Protein AF-A0A3M1ZQX6-F1 (afdb_monomer)

Mean predicted aligned error: 3.78 Å

Radius of gyration: 15.55 Å; Cα contacts (8 Å, |Δi|>4): 251; chains: 1; bounding box: 34×31×55 Å

pLDDT: mean 94.19, std 6.78, range [65.12, 98.81]

Structure (mmCIF, N/CA/C/O backbone):
data_AF-A0A3M1ZQX6-F1
#
_entry.id   AF-A0A3M1ZQX6-F1
#
loop_
_atom_site.group_PDB
_atom_site.id
_atom_site.type_symbol
_atom_site.label_atom_id
_atom_site.label_alt_id
_atom_site.label_comp_id
_atom_site.label_asym_id
_atom_site.label_entity_id
_atom_site.label_seq_id
_atom_site.pdbx_PDB_ins_code
_atom_site.Cartn_x
_atom_site.Cartn_y
_atom_site.Cartn_z
_atom_site.occupancy
_atom_site.B_iso_or_equiv
_atom_site.auth_seq_id
_atom_site.auth_comp_id
_atom_site.auth_asym_id
_atom_site.auth_atom_id
_atom_site.pdbx_PDB_model_num
ATOM 1 N N . MET A 1 1 ? -15.912 5.438 7.399 1.00 97.56 1 MET A N 1
ATOM 2 C CA . MET A 1 1 ? -15.219 4.148 7.219 1.00 97.56 1 MET A CA 1
ATOM 3 C C . MET A 1 1 ? -13.735 4.373 7.379 1.00 97.56 1 MET A C 1
ATOM 5 O O . MET A 1 1 ? -13.280 5.489 7.130 1.00 97.56 1 MET A O 1
ATOM 9 N N . ARG A 1 2 ? -13.011 3.328 7.760 1.00 98.62 2 ARG A N 1
ATOM 10 C CA . ARG A 1 2 ? -11.560 3.270 7.795 1.00 98.62 2 ARG A CA 1
ATOM 11 C C . ARG A 1 2 ? -11.040 2.589 6.534 1.00 98.62 2 ARG A C 1
ATOM 13 O O . ARG A 1 2 ? -11.301 1.411 6.307 1.00 98.62 2 ARG A O 1
ATOM 20 N N . ILE A 1 3 ? -10.332 3.335 5.698 1.00 98.75 3 ILE A N 1
ATOM 21 C CA . ILE A 1 3 ? -9.886 2.894 4.376 1.00 98.75 3 ILE A CA 1
ATOM 22 C C . ILE A 1 3 ? -8.365 2.818 4.375 1.00 98.75 3 ILE A C 1
ATOM 24 O O . ILE A 1 3 ? -7.689 3.813 4.633 1.00 98.75 3 I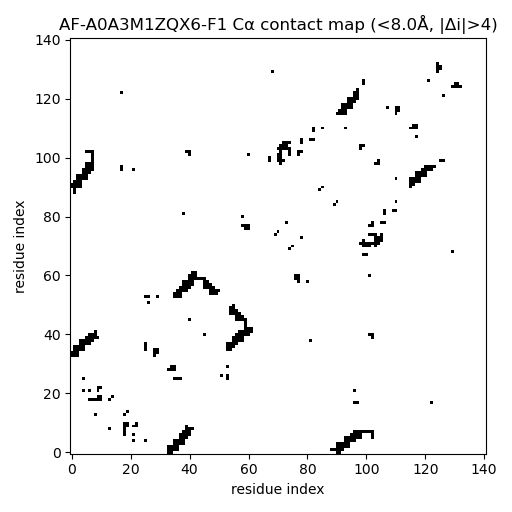LE A O 1
ATOM 28 N N . LEU A 1 4 ? -7.826 1.643 4.048 1.00 98.81 4 LEU A N 1
ATOM 29 C CA . LEU A 1 4 ? -6.388 1.435 3.929 1.00 98.81 4 LEU A CA 1
ATOM 30 C C . LEU A 1 4 ? -5.979 1.351 2.461 1.00 98.81 4 LEU A C 1
ATOM 32 O O . LEU A 1 4 ? -6.302 0.386 1.769 1.00 98.81 4 LEU A O 1
ATOM 36 N N . LEU A 1 5 ? -5.248 2.356 1.993 1.00 98.69 5 LEU A N 1
ATOM 37 C CA . LEU A 1 5 ? -4.697 2.404 0.646 1.00 98.69 5 LEU A CA 1
ATOM 38 C C . LEU A 1 5 ? -3.299 1.781 0.624 1.00 98.69 5 LEU A C 1
ATOM 40 O O . LEU A 1 5 ? -2.485 2.028 1.512 1.00 98.69 5 LEU A O 1
ATOM 44 N N . LEU A 1 6 ? -2.998 0.994 -0.406 1.00 98.50 6 LEU A N 1
ATOM 45 C CA . LEU A 1 6 ? -1.660 0.450 -0.641 1.00 98.50 6 LEU A CA 1
ATOM 46 C C . LEU A 1 6 ? -1.144 0.974 -1.974 1.00 98.50 6 LEU A C 1
ATOM 48 O O . LEU A 1 6 ? -1.826 0.812 -2.985 1.00 98.50 6 LEU A O 1
ATOM 52 N N . ASN A 1 7 ? 0.053 1.555 -1.989 1.00 97.44 7 ASN A N 1
ATOM 53 C CA . ASN A 1 7 ? 0.756 1.868 -3.229 1.00 97.44 7 ASN A CA 1
ATOM 54 C C . ASN A 1 7 ? 2.262 1.900 -3.002 1.00 97.44 7 ASN A C 1
ATOM 56 O O . ASN A 1 7 ? 2.716 2.548 -2.069 1.00 97.44 7 ASN A O 1
ATOM 60 N N . ASP A 1 8 ? 3.047 1.255 -3.867 1.00 95.69 8 ASP A N 1
ATOM 61 C CA . ASP A 1 8 ? 4.488 1.073 -3.638 1.00 95.69 8 ASP A CA 1
ATOM 62 C C . ASP A 1 8 ? 5.257 2.372 -3.368 1.00 95.69 8 ASP A C 1
ATOM 64 O O . ASP A 1 8 ? 6.209 2.380 -2.589 1.00 95.69 8 ASP A O 1
ATOM 68 N N . ARG A 1 9 ? 4.856 3.477 -4.001 1.00 94.94 9 ARG A N 1
ATOM 69 C CA . ARG A 1 9 ? 5.442 4.806 -3.788 1.00 94.94 9 ARG A CA 1
ATOM 70 C C . ARG A 1 9 ? 4.376 5.885 -3.871 1.00 94.94 9 ARG A C 1
ATOM 72 O O . ARG A 1 9 ? 3.530 5.838 -4.756 1.00 94.94 9 ARG A O 1
ATOM 79 N N . ILE A 1 10 ? 4.459 6.905 -3.039 1.00 94.50 10 ILE A N 1
ATOM 80 C CA . ILE A 1 10 ? 3.574 8.074 -3.102 1.00 94.50 10 ILE A CA 1
ATOM 81 C C . ILE A 1 10 ? 4.388 9.335 -3.415 1.00 94.50 10 ILE A C 1
ATOM 83 O O . ILE A 1 10 ? 5.617 9.269 -3.424 1.00 94.50 10 ILE A O 1
ATOM 87 N N . PRO A 1 11 ? 3.750 10.466 -3.752 1.00 92.06 11 PRO A N 1
ATOM 88 C CA . PRO A 1 11 ? 4.442 11.744 -3.840 1.00 92.06 11 PRO A CA 1
ATOM 89 C C . PRO A 1 11 ? 4.970 12.177 -2.460 1.00 92.06 11 PRO A C 1
ATOM 91 O O . PRO A 1 11 ? 4.246 12.003 -1.475 1.00 92.06 11 PRO A O 1
ATOM 94 N N . PRO A 1 12 ? 6.166 12.791 -2.377 1.00 89.31 12 PRO A N 1
ATOM 95 C CA . PRO A 1 12 ? 7.046 13.193 -3.483 1.00 89.31 12 PRO A CA 1
ATOM 96 C C . PRO A 1 12 ? 8.035 12.111 -3.962 1.00 89.31 12 PRO A C 1
ATOM 98 O O . PRO A 1 12 ? 8.754 12.343 -4.931 1.00 89.31 12 PRO A O 1
ATOM 101 N N . GLU A 1 13 ? 8.089 10.936 -3.329 1.00 85.12 13 GLU A N 1
ATOM 102 C CA . GLU A 1 13 ? 9.105 9.902 -3.593 1.00 85.12 13 GLU A CA 1
ATOM 103 C C . GLU A 1 13 ? 9.001 9.259 -4.981 1.00 85.12 13 GLU A C 1
ATOM 105 O O . GLU A 1 13 ? 9.949 8.614 -5.434 1.00 85.12 13 GLU A O 1
ATOM 110 N N . SER A 1 14 ? 7.858 9.394 -5.659 1.00 79.31 14 SER A N 1
ATOM 111 C CA . SER A 1 14 ? 7.677 8.921 -7.029 1.00 79.31 14 SER A CA 1
ATOM 112 C C . SER A 1 14 ? 6.963 9.948 -7.908 1.00 79.31 14 SER A C 1
ATOM 114 O O . SER A 1 14 ? 5.861 10.384 -7.571 1.00 79.31 14 SER A O 1
ATOM 116 N N . PRO A 1 15 ? 7.526 10.276 -9.089 1.00 68.75 15 PRO A N 1
ATOM 117 C CA . PRO A 1 15 ? 6.859 11.101 -10.093 1.00 68.75 15 PRO A CA 1
ATOM 118 C C . PRO A 1 15 ? 5.810 10.318 -10.908 1.00 68.75 15 PRO A C 1
ATOM 120 O O . PRO A 1 15 ? 5.204 10.870 -11.825 1.00 68.75 15 PRO A O 1
ATOM 123 N N . GLY A 1 16 ? 5.611 9.023 -10.630 1.00 76.44 16 GLY A N 1
ATOM 124 C CA . GLY A 1 16 ? 4.702 8.163 -11.386 1.00 76.44 16 GLY A CA 1
ATOM 125 C C . GLY A 1 16 ? 3.224 8.536 -11.220 1.00 76.44 16 GLY A C 1
ATOM 126 O O . GLY A 1 16 ? 2.765 8.874 -10.129 1.00 76.44 16 GLY A O 1
ATOM 127 N N . GLY A 1 17 ? 2.452 8.399 -12.304 1.00 85.06 17 GLY A N 1
ATOM 128 C CA . GLY A 1 17 ? 1.030 8.765 -12.335 1.00 85.06 17 GLY A CA 1
ATOM 129 C C . GLY A 1 17 ? 0.161 7.995 -11.336 1.00 85.06 17 GLY A C 1
ATOM 130 O O . GLY A 1 17 ? -0.711 8.592 -10.714 1.00 85.06 17 GLY A O 1
ATOM 131 N N . ALA A 1 18 ? 0.434 6.704 -11.112 1.00 87.56 18 ALA A N 1
ATOM 132 C CA . ALA A 1 18 ? -0.333 5.894 -10.162 1.00 87.56 18 ALA A CA 1
ATOM 133 C C . ALA A 1 18 ? -0.243 6.439 -8.725 1.00 87.56 18 ALA A C 1
ATOM 135 O O . ALA A 1 18 ? -1.267 6.595 -8.068 1.00 87.56 18 ALA A O 1
ATOM 136 N N . GLY A 1 19 ? 0.957 6.817 -8.265 1.00 92.00 19 GLY A N 1
ATOM 137 C CA . GLY A 1 19 ? 1.142 7.400 -6.931 1.00 92.00 19 GLY A CA 1
ATOM 138 C C . GLY A 1 19 ? 0.375 8.714 -6.759 1.00 92.00 19 GLY A C 1
ATOM 139 O O . GLY A 1 19 ? -0.271 8.920 -5.736 1.00 92.00 19 GLY A O 1
ATOM 140 N N . GLN A 1 20 ? 0.372 9.566 -7.788 1.00 93.56 20 GLN A N 1
ATOM 141 C CA . GLN A 1 20 ? -0.400 10.815 -7.794 1.00 93.56 20 GLN A CA 1
ATOM 142 C C . GLN A 1 20 ? -1.914 10.573 -7.747 1.00 93.56 20 GLN A C 1
ATOM 144 O O . GLN A 1 20 ? -2.630 11.269 -7.028 1.00 93.56 20 GLN A O 1
ATOM 149 N N . VAL A 1 21 ? -2.412 9.582 -8.493 1.00 94.88 21 VAL A N 1
ATOM 150 C CA . VAL A 1 21 ? -3.833 9.202 -8.473 1.00 94.88 21 VAL A CA 1
ATOM 151 C C . VAL A 1 21 ? -4.239 8.717 -7.085 1.00 94.88 21 VAL A C 1
ATOM 153 O O . VAL A 1 21 ? -5.246 9.180 -6.555 1.00 94.88 21 VAL A O 1
ATOM 156 N N . VAL A 1 22 ? -3.441 7.838 -6.472 1.00 96.19 22 VAL A N 1
ATOM 157 C CA . VAL A 1 22 ? -3.715 7.325 -5.122 1.00 96.19 22 VAL A CA 1
ATOM 158 C C . VAL A 1 22 ? -3.680 8.446 -4.090 1.00 96.19 22 VAL A C 1
ATOM 160 O O . VAL A 1 22 ? -4.553 8.493 -3.231 1.00 96.19 22 VAL A O 1
ATOM 163 N N . TRP A 1 23 ? -2.730 9.377 -4.194 1.00 96.81 23 TRP A N 1
ATOM 164 C CA . TRP A 1 23 ? -2.648 10.510 -3.274 1.00 96.81 23 TRP A CA 1
ATOM 165 C C . TRP A 1 23 ? -3.889 11.408 -3.341 1.00 96.81 23 TRP A C 1
ATOM 167 O O . TRP A 1 23 ? -4.496 11.711 -2.316 1.00 96.81 23 TRP A O 1
ATOM 177 N N . ARG A 1 24 ? -4.337 11.760 -4.552 1.00 96.69 24 ARG A N 1
ATOM 178 C CA . ARG A 1 24 ? -5.568 12.546 -4.744 1.00 96.69 24 ARG A CA 1
ATOM 179 C C . ARG A 1 24 ? -6.814 11.798 -4.276 1.00 96.69 24 ARG A C 1
ATOM 181 O O . ARG A 1 24 ? -7.708 12.411 -3.701 1.00 96.69 24 ARG A O 1
ATOM 188 N N . LEU A 1 25 ? -6.869 10.482 -4.494 1.00 97.62 25 LEU A N 1
ATOM 189 C CA . LEU A 1 25 ? -7.939 9.636 -3.966 1.00 97.62 25 LEU A CA 1
ATOM 190 C C . LEU A 1 25 ? -7.951 9.663 -2.432 1.00 97.62 25 LEU A C 1
ATOM 192 O O . LEU A 1 25 ? -9.014 9.815 -1.841 1.00 97.62 25 LEU A O 1
ATOM 196 N N . ALA A 1 26 ? -6.783 9.561 -1.795 1.00 98.12 26 ALA A N 1
ATOM 197 C CA . ALA A 1 26 ? -6.651 9.611 -0.343 1.00 98.12 26 ALA A CA 1
ATOM 198 C C . ALA A 1 26 ? -7.189 10.934 0.226 1.00 98.12 26 ALA A C 1
ATOM 200 O O . ALA A 1 26 ? -7.993 10.922 1.157 1.00 98.12 26 ALA A O 1
ATOM 201 N N . GLN A 1 27 ? -6.809 12.061 -0.386 1.00 98.12 27 GLN A N 1
ATOM 202 C CA . GLN A 1 27 ? -7.308 13.389 -0.021 1.00 98.12 27 GLN A CA 1
ATOM 203 C C . GLN A 1 27 ? -8.831 13.489 -0.198 1.00 98.12 27 GLN A C 1
ATOM 205 O O . GLN A 1 27 ? -9.524 13.894 0.730 1.00 98.12 27 GLN A O 1
ATOM 210 N N . GLY A 1 28 ? -9.372 13.036 -1.335 1.00 98.50 28 GLY A N 1
ATOM 211 C CA . GLY A 1 28 ? -10.817 13.060 -1.583 1.00 98.50 28 GLY A CA 1
ATOM 212 C C . GLY A 1 28 ? -11.626 12.192 -0.611 1.00 98.50 28 GLY A C 1
ATOM 213 O O . GLY A 1 28 ? -12.687 12.607 -0.153 1.00 98.50 28 GLY A O 1
ATOM 214 N N . LEU A 1 29 ? -11.121 11.007 -0.249 1.00 98.38 29 LEU A N 1
ATOM 215 C CA . LEU A 1 29 ? -11.763 10.131 0.740 1.00 98.38 29 LEU A CA 1
ATOM 216 C C . LEU A 1 29 ? -11.734 10.740 2.148 1.00 98.38 29 LEU A C 1
ATOM 218 O O . LEU A 1 29 ? -12.732 10.663 2.865 1.00 98.38 29 LEU A O 1
ATOM 222 N N . ARG A 1 30 ? -10.619 11.372 2.533 1.00 98.31 30 ARG A N 1
ATOM 223 C CA . ARG A 1 30 ? -10.509 12.121 3.791 1.00 98.31 30 ARG A CA 1
ATOM 224 C C . ARG A 1 30 ? -11.515 13.271 3.826 1.00 98.31 30 ARG A C 1
ATOM 226 O O . ARG A 1 30 ? -12.235 13.412 4.809 1.00 98.31 30 ARG A O 1
ATOM 233 N N . ASP A 1 31 ? -11.596 14.059 2.755 1.00 98.38 31 ASP A N 1
ATOM 234 C CA . ASP A 1 31 ? -12.508 15.209 2.660 1.00 98.38 31 ASP A CA 1
ATOM 235 C C . ASP A 1 31 ? -13.983 14.782 2.677 1.00 98.38 31 ASP A C 1
ATOM 237 O O . ASP A 1 31 ? -14.842 15.519 3.157 1.00 98.38 31 ASP A O 1
ATOM 241 N N . ALA A 1 32 ? -14.274 13.554 2.240 1.00 98.38 32 ALA A N 1
ATOM 242 C CA . ALA A 1 32 ? -15.580 12.913 2.388 1.00 98.38 32 ALA A CA 1
ATOM 243 C C . ALA A 1 32 ? -15.863 12.375 3.812 1.00 98.38 32 ALA A C 1
ATOM 245 O O . ALA A 1 32 ? -16.910 11.771 4.045 1.00 98.38 32 ALA A O 1
ATOM 246 N N . GLY A 1 33 ? -14.956 12.578 4.774 1.00 98.25 33 GLY A N 1
ATOM 247 C CA . GLY A 1 33 ? -15.125 12.189 6.177 1.00 98.25 33 GLY A CA 1
ATOM 248 C C . GLY A 1 33 ? -14.724 10.746 6.497 1.00 98.25 33 GLY A C 1
ATOM 249 O O . GLY A 1 33 ? -15.187 10.182 7.491 1.00 98.25 33 GLY A O 1
ATOM 250 N N . HIS A 1 34 ? -13.905 10.103 5.661 1.00 98.62 34 HIS A N 1
ATOM 251 C CA . HIS A 1 34 ? -13.347 8.783 5.959 1.00 98.62 34 HIS A CA 1
ATOM 252 C C . HIS A 1 34 ? -12.009 8.878 6.705 1.00 98.62 34 HIS A C 1
ATOM 254 O O . HIS A 1 34 ? -11.222 9.797 6.495 1.00 98.62 34 HIS A O 1
ATOM 260 N N . GLU A 1 35 ? -11.732 7.891 7.557 1.00 98.62 35 GLU A N 1
ATOM 261 C CA . GLU A 1 35 ? -10.423 7.710 8.186 1.00 98.62 35 GLU A CA 1
ATOM 262 C C . GLU A 1 35 ? -9.524 6.981 7.183 1.00 98.62 35 GLU A C 1
ATOM 264 O O . GLU A 1 35 ? -9.739 5.807 6.881 1.00 98.62 35 GLU A O 1
ATOM 269 N N 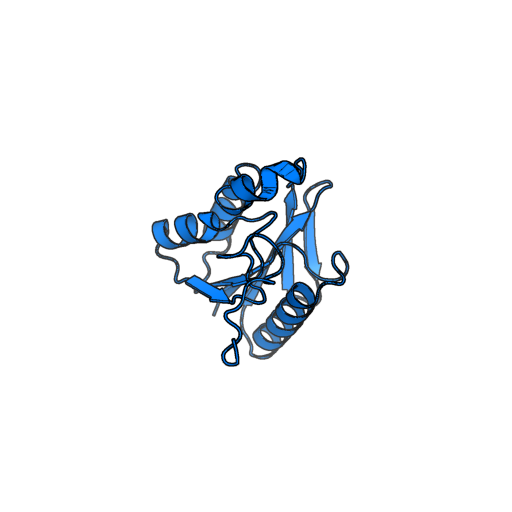. VAL A 1 36 ? -8.559 7.686 6.599 1.00 98.75 36 VAL A N 1
ATOM 270 C CA . VAL A 1 36 ? -7.716 7.146 5.526 1.00 98.75 36 VAL A CA 1
ATOM 271 C C . VAL A 1 36 ? -6.319 6.885 6.057 1.00 98.75 36 VAL A C 1
ATOM 273 O O . VAL A 1 36 ? -5.714 7.759 6.663 1.00 98.75 36 VAL A O 1
ATOM 276 N N . HIS A 1 37 ? -5.791 5.701 5.773 1.00 98.75 37 HIS A N 1
ATOM 277 C CA . HIS A 1 37 ? -4.404 5.326 6.025 1.00 98.75 37 HIS A CA 1
ATOM 278 C C . HIS A 1 37 ? -3.759 4.889 4.715 1.00 98.75 37 HIS A C 1
ATOM 280 O O . HIS A 1 37 ? -4.437 4.343 3.840 1.00 98.75 37 HIS A O 1
ATOM 286 N N . LEU A 1 38 ? -2.447 5.073 4.582 1.00 98.62 38 LEU A N 1
ATOM 287 C CA . LEU A 1 38 ? -1.728 4.675 3.376 1.00 98.62 38 LEU A CA 1
ATOM 288 C C . LEU A 1 38 ? -0.431 3.939 3.709 1.00 98.62 38 LEU A C 1
ATOM 290 O O . LEU A 1 38 ? 0.401 4.438 4.458 1.00 98.62 38 LEU A O 1
ATOM 294 N N . ILE A 1 39 ? -0.228 2.765 3.112 1.00 98.62 39 ILE A N 1
ATOM 295 C CA . ILE A 1 39 ? 1.043 2.031 3.175 1.00 98.62 39 ILE A CA 1
ATOM 296 C C . ILE A 1 39 ? 1.789 2.199 1.854 1.00 98.62 39 ILE A C 1
ATOM 298 O O . ILE A 1 39 ? 1.241 1.933 0.781 1.00 98.62 39 ILE A O 1
ATOM 302 N N . ALA A 1 40 ? 3.050 2.600 1.958 1.00 98.00 40 ALA A N 1
ATOM 303 C CA . ALA A 1 40 ? 4.003 2.705 0.868 1.00 98.00 40 ALA A CA 1
ATOM 304 C C . ALA A 1 40 ? 5.314 1.990 1.214 1.00 98.00 40 ALA A C 1
ATOM 306 O O . ALA A 1 40 ? 5.463 1.398 2.286 1.00 98.00 40 ALA A O 1
ATOM 307 N N . ALA A 1 41 ? 6.274 2.019 0.293 1.00 97.50 41 ALA A N 1
ATOM 308 C CA . ALA A 1 41 ? 7.602 1.472 0.508 1.00 97.50 41 ALA A CA 1
ATOM 309 C C . ALA A 1 41 ? 8.703 2.525 0.346 1.00 97.50 41 ALA A C 1
ATOM 311 O O . ALA A 1 41 ? 8.554 3.539 -0.339 1.00 97.50 41 ALA A O 1
ATOM 312 N N . THR A 1 42 ? 9.841 2.246 0.970 1.00 96.94 42 THR A N 1
ATOM 313 C CA . THR A 1 42 ? 11.085 3.007 0.864 1.00 96.94 42 THR A CA 1
ATOM 314 C C . THR A 1 42 ? 12.268 2.050 0.719 1.00 96.94 42 THR A C 1
ATOM 316 O O . THR A 1 42 ? 12.236 0.916 1.194 1.00 96.94 42 THR A O 1
ATOM 319 N N . GLU A 1 43 ? 13.324 2.491 0.040 1.00 96.06 43 GLU A N 1
ATOM 320 C CA . GLU A 1 43 ? 14.594 1.751 -0.030 1.00 96.06 43 GLU A CA 1
ATOM 321 C C . GLU A 1 43 ? 15.549 2.098 1.120 1.00 96.06 43 GLU A C 1
ATOM 323 O O . GLU A 1 43 ? 16.527 1.378 1.330 1.00 96.06 43 GLU A O 1
ATOM 328 N N . GLY A 1 44 ? 15.287 3.201 1.828 1.00 96.19 44 GLY A N 1
ATOM 329 C CA . GLY A 1 44 ? 16.039 3.638 3.003 1.00 96.19 44 GLY A CA 1
ATOM 330 C C . GLY A 1 44 ? 15.440 3.105 4.302 1.00 96.19 44 GLY A C 1
ATOM 331 O O . GLY A 1 44 ? 14.713 2.111 4.294 1.00 96.19 44 GLY A O 1
ATOM 332 N N . GLU A 1 45 ? 15.727 3.781 5.412 1.00 97.06 45 GLU A N 1
ATOM 333 C CA . GLU A 1 45 ? 15.120 3.450 6.703 1.00 97.06 45 GLU A CA 1
ATOM 334 C C . GLU A 1 45 ? 13.589 3.574 6.640 1.00 97.06 45 GLU A C 1
ATOM 336 O O . GLU A 1 45 ? 13.082 4.512 6.014 1.00 97.06 45 GLU A O 1
ATOM 341 N N . PRO A 1 46 ? 12.841 2.633 7.245 1.00 97.88 46 PRO A N 1
ATOM 342 C CA . PRO A 1 46 ? 11.393 2.729 7.328 1.00 97.88 46 PRO A CA 1
ATOM 343 C C . PRO A 1 46 ? 10.994 3.910 8.216 1.00 97.88 46 PRO A C 1
ATOM 345 O O . PRO A 1 46 ? 11.647 4.194 9.220 1.00 97.88 46 PRO A O 1
ATOM 348 N N . PHE A 1 47 ? 9.903 4.580 7.866 1.00 97.69 47 PHE A N 1
ATOM 349 C CA . PHE A 1 47 ? 9.406 5.724 8.623 1.00 97.69 47 PHE A CA 1
ATOM 350 C C . PHE A 1 47 ? 7.886 5.822 8.545 1.00 97.69 47 PHE A C 1
ATOM 352 O O . PHE A 1 47 ? 7.238 5.231 7.678 1.00 97.69 47 PHE A O 1
ATOM 359 N N . GLU A 1 48 ? 7.325 6.583 9.472 1.00 98.00 48 GLU A N 1
ATOM 360 C CA . GLU A 1 48 ? 5.910 6.915 9.524 1.00 98.00 48 GLU A CA 1
ATOM 361 C C . GLU A 1 48 ? 5.787 8.426 9.621 1.00 98.00 48 GLU A C 1
ATOM 363 O O . GLU A 1 48 ? 6.603 9.085 10.268 1.00 98.00 48 GLU A O 1
ATOM 368 N N . GLU A 1 49 ? 4.764 8.976 8.990 1.00 97.44 49 GLU A N 1
ATOM 369 C CA . GLU A 1 49 ? 4.443 10.388 9.130 1.00 97.44 49 GLU A CA 1
ATOM 370 C C . GLU A 1 49 ? 2.966 10.638 8.840 1.00 97.44 49 GLU A C 1
ATOM 372 O O . GLU A 1 49 ? 2.236 9.751 8.398 1.00 97.44 49 GLU A O 1
ATOM 377 N N . VAL A 1 50 ? 2.519 11.861 9.103 1.00 98.00 50 VAL A N 1
ATOM 378 C CA . VAL A 1 50 ? 1.172 12.311 8.766 1.00 98.00 50 VAL A CA 1
ATOM 379 C C . VAL A 1 50 ? 1.300 13.379 7.691 1.00 98.00 50 VAL A C 1
ATOM 381 O O . VAL A 1 50 ? 1.759 14.487 7.966 1.00 98.00 50 VAL A O 1
ATOM 384 N N . ARG A 1 51 ? 0.878 13.051 6.468 1.00 95.25 51 ARG A N 1
ATOM 385 C CA . ARG A 1 51 ? 0.889 13.965 5.318 1.00 95.25 51 ARG A CA 1
ATOM 386 C C . ARG A 1 51 ? -0.524 14.467 5.075 1.00 95.25 51 ARG A C 1
ATOM 388 O O . ARG A 1 51 ? -1.432 13.664 4.898 1.00 95.25 51 ARG A O 1
ATOM 395 N N . ASP A 1 52 ? -0.733 15.779 5.104 1.00 94.25 52 ASP A N 1
ATOM 396 C CA . ASP A 1 52 ? -2.061 16.396 4.965 1.00 94.25 52 ASP A CA 1
ATOM 397 C C . ASP A 1 52 ? -3.139 15.733 5.859 1.00 94.25 52 ASP A C 1
ATOM 399 O O . ASP A 1 52 ? -4.264 15.484 5.432 1.00 94.25 52 ASP A O 1
ATOM 403 N N . GLY A 1 53 ? -2.805 15.371 7.101 1.00 96.50 53 GLY A N 1
ATOM 404 C CA . GLY A 1 53 ? -3.750 14.696 8.006 1.00 96.50 53 GLY A CA 1
ATOM 405 C C . GLY A 1 53 ? -4.035 13.220 7.685 1.00 96.50 53 GLY A C 1
ATOM 406 O O . GLY A 1 53 ? -4.926 12.638 8.294 1.00 96.50 53 GLY A O 1
ATOM 407 N N . ILE A 1 54 ? -3.292 12.605 6.760 1.00 98.50 54 ILE A N 1
ATOM 408 C CA . ILE A 1 54 ? -3.381 11.185 6.396 1.00 98.50 54 ILE A CA 1
ATOM 409 C C . ILE A 1 54 ? -2.135 10.466 6.937 1.00 98.50 54 ILE A C 1
ATOM 411 O O . ILE A 1 54 ? -1.023 10.794 6.515 1.00 98.50 54 ILE A O 1
ATOM 415 N N . PRO A 1 55 ? -2.276 9.493 7.856 1.00 98.56 55 PRO A N 1
ATOM 416 C CA . PRO A 1 55 ? -1.165 8.650 8.284 1.00 98.56 55 PRO A CA 1
ATOM 417 C C . PRO A 1 55 ? -0.598 7.821 7.125 1.00 98.56 55 PRO A C 1
ATOM 419 O O . PRO A 1 55 ? -1.321 7.063 6.466 1.00 98.56 55 PRO A O 1
ATOM 422 N N . THR A 1 56 ? 0.708 7.943 6.900 1.00 98.50 56 THR A N 1
ATOM 423 C CA . THR A 1 56 ? 1.460 7.227 5.868 1.00 98.50 56 THR A CA 1
ATOM 424 C C . THR A 1 56 ? 2.564 6.376 6.490 1.00 98.50 56 THR A C 1
ATOM 426 O O . THR A 1 56 ? 3.365 6.873 7.282 1.00 98.50 56 THR A O 1
ATOM 429 N N . TYR A 1 57 ? 2.636 5.104 6.099 1.00 98.56 57 TYR A N 1
ATOM 430 C CA . TYR A 1 57 ? 3.582 4.116 6.624 1.00 98.56 57 TYR A CA 1
ATOM 431 C C . TYR A 1 57 ? 4.511 3.645 5.507 1.00 98.56 57 TYR A C 1
ATOM 433 O O . TYR A 1 57 ? 4.059 3.001 4.560 1.00 98.56 57 TYR A O 1
ATOM 441 N N . HIS A 1 58 ? 5.806 3.939 5.607 1.00 98.31 58 HIS A N 1
ATOM 442 C CA . HIS A 1 58 ? 6.798 3.608 4.586 1.00 98.31 58 HIS A CA 1
ATOM 443 C C . HIS A 1 58 ? 7.646 2.420 5.029 1.00 98.31 58 HIS A C 1
ATOM 445 O O . HIS A 1 58 ? 8.514 2.526 5.894 1.00 98.31 58 HIS A O 1
ATOM 451 N N . LEU A 1 59 ? 7.396 1.266 4.416 1.00 98.50 59 LEU A N 1
ATOM 452 C CA . LEU A 1 59 ? 8.051 0.008 4.758 1.00 98.50 59 LEU A CA 1
ATOM 453 C C . LEU A 1 59 ? 9.357 -0.171 3.983 1.00 98.50 59 LEU A C 1
ATOM 455 O O . LEU A 1 59 ? 9.410 0.079 2.778 1.00 98.50 59 LEU A O 1
ATOM 459 N N . HIS A 1 60 ? 10.398 -0.669 4.648 1.00 98.12 60 HIS A N 1
ATOM 460 C CA . HIS A 1 60 ? 11.657 -0.967 3.974 1.00 98.12 60 HIS A CA 1
ATOM 461 C C . HIS A 1 60 ? 11.484 -2.104 2.958 1.00 98.12 60 HIS A C 1
ATOM 463 O O . HIS A 1 60 ? 10.984 -3.184 3.278 1.00 98.12 60 HIS A O 1
ATOM 469 N N . SER A 1 61 ? 11.939 -1.877 1.730 1.00 97.62 61 SER A N 1
ATOM 470 C CA . SER A 1 61 ? 12.053 -2.914 0.713 1.00 97.62 61 SER A CA 1
ATOM 471 C C . SER A 1 61 ? 13.146 -2.565 -0.283 1.00 97.62 61 SER A C 1
ATOM 473 O O . SER A 1 61 ? 12.931 -1.755 -1.186 1.00 97.62 61 SER A O 1
ATOM 475 N N . ARG A 1 62 ? 14.263 -3.291 -0.230 1.00 96.94 62 ARG A N 1
ATOM 476 C CA . ARG A 1 62 ? 15.349 -3.145 -1.199 1.00 96.94 62 ARG A CA 1
ATOM 477 C C . ARG A 1 62 ? 15.819 -4.504 -1.692 1.00 96.94 62 ARG A C 1
ATOM 479 O O . ARG A 1 62 ? 16.123 -5.404 -0.919 1.00 96.94 62 ARG A O 1
ATOM 486 N N . TYR A 1 63 ? 15.874 -4.675 -3.004 1.00 96.50 63 TYR A N 1
ATOM 487 C CA . TYR A 1 63 ? 16.375 -5.892 -3.636 1.00 96.50 63 TYR A CA 1
ATOM 488 C C . TYR A 1 63 ? 16.826 -5.578 -5.068 1.00 96.50 63 TYR A C 1
ATOM 490 O O . TYR A 1 63 ? 16.542 -4.511 -5.610 1.00 96.50 63 TYR A O 1
ATOM 498 N N . ARG A 1 64 ? 17.567 -6.494 -5.703 1.00 96.12 64 ARG A N 1
ATOM 499 C CA . ARG A 1 64 ? 18.027 -6.282 -7.086 1.00 96.12 64 ARG A CA 1
ATOM 500 C C . ARG A 1 64 ? 16.835 -6.352 -8.058 1.00 96.12 64 ARG A C 1
ATOM 502 O O . ARG A 1 64 ? 16.185 -7.396 -8.068 1.00 96.12 64 ARG A O 1
ATOM 509 N N . PRO A 1 65 ? 16.622 -5.371 -8.960 1.00 91.31 65 PRO A N 1
ATOM 510 C CA . PRO A 1 65 ? 15.446 -5.321 -9.844 1.00 91.31 65 PRO A CA 1
ATOM 511 C C . PRO A 1 65 ? 15.166 -6.590 -10.663 1.00 91.31 65 PRO A C 1
ATOM 513 O O . PRO A 1 65 ? 14.018 -6.892 -10.960 1.00 91.31 65 PRO A O 1
ATOM 516 N N . ARG A 1 66 ? 16.193 -7.398 -10.969 1.00 93.06 66 ARG A N 1
ATOM 517 C CA . ARG A 1 66 ? 16.036 -8.706 -11.635 1.00 93.06 66 ARG A CA 1
ATOM 518 C C . ARG A 1 66 ? 15.089 -9.675 -10.906 1.00 93.06 66 ARG A C 1
ATOM 520 O O . ARG A 1 66 ? 14.585 -10.600 -11.527 1.00 93.06 66 ARG A O 1
ATOM 527 N N . PHE A 1 67 ? 14.867 -9.483 -9.605 1.00 94.19 67 PHE A N 1
ATOM 528 C CA . PHE A 1 67 ? 13.979 -10.318 -8.795 1.00 94.19 67 PHE A CA 1
ATOM 529 C C . PHE A 1 67 ? 12.552 -9.770 -8.683 1.00 94.19 67 PHE A C 1
ATOM 531 O O . PHE A 1 67 ? 11.741 -10.360 -7.975 1.00 94.19 67 PHE A O 1
ATOM 538 N N . HIS A 1 68 ? 12.224 -8.681 -9.384 1.00 89.88 68 HIS A N 1
ATOM 539 C CA . HIS A 1 68 ? 10.910 -8.039 -9.329 1.00 89.88 68 HIS A CA 1
ATOM 540 C C . HIS A 1 68 ? 9.759 -9.025 -9.561 1.00 89.88 68 HIS A C 1
ATOM 542 O O . HIS A 1 68 ? 8.801 -9.027 -8.804 1.00 89.88 68 HIS A O 1
ATOM 548 N N . ALA A 1 69 ? 9.881 -9.946 -10.524 1.00 89.38 69 ALA A N 1
ATOM 549 C CA . ALA A 1 69 ? 8.862 -10.970 -10.767 1.00 89.38 69 ALA A CA 1
ATOM 550 C C . ALA A 1 69 ? 8.550 -11.825 -9.519 1.00 89.38 69 ALA A C 1
ATOM 552 O O . ALA A 1 69 ? 7.388 -12.119 -9.260 1.00 89.38 69 ALA A O 1
ATOM 553 N N . TYR A 1 70 ? 9.553 -12.153 -8.699 1.00 92.81 70 TYR A N 1
ATOM 554 C CA . TYR A 1 70 ? 9.365 -12.932 -7.470 1.00 92.81 70 TYR A CA 1
ATOM 555 C C . TYR A 1 70 ? 8.821 -12.070 -6.326 1.00 92.81 70 TYR A C 1
ATOM 557 O O . TYR A 1 70 ? 7.815 -12.420 -5.710 1.00 92.81 70 TYR A O 1
ATOM 565 N N . TYR A 1 71 ? 9.449 -10.917 -6.077 1.00 95.12 71 TYR A N 1
ATOM 566 C CA . TYR A 1 71 ? 9.053 -10.021 -4.987 1.00 95.12 71 TYR A CA 1
ATOM 567 C C . TYR A 1 71 ? 7.694 -9.351 -5.231 1.00 95.12 71 TYR A C 1
ATOM 569 O O . TYR A 1 71 ? 7.002 -9.041 -4.269 1.00 95.12 71 TYR A O 1
ATOM 577 N N . SER A 1 72 ? 7.263 -9.208 -6.489 1.00 93.62 72 SER A N 1
ATOM 578 C CA . SER A 1 72 ? 5.912 -8.753 -6.845 1.00 93.62 72 SER A CA 1
ATOM 579 C C . SER A 1 72 ? 4.825 -9.681 -6.313 1.00 93.62 72 SER A C 1
ATOM 581 O O . SER A 1 72 ? 3.760 -9.225 -5.909 1.00 93.62 72 SER A O 1
ATOM 583 N N . LEU A 1 73 ? 5.093 -10.989 -6.288 1.00 94.81 73 LEU A N 1
ATOM 584 C CA . LEU A 1 73 ? 4.152 -11.990 -5.806 1.00 94.81 73 LEU A CA 1
ATOM 585 C C . LEU A 1 73 ? 4.223 -12.101 -4.290 1.00 94.81 73 LEU A C 1
ATOM 587 O O . LEU A 1 73 ? 3.180 -12.144 -3.647 1.00 94.81 73 LEU A O 1
ATOM 591 N N . PHE A 1 74 ? 5.435 -12.122 -3.729 1.00 97.25 74 PHE A N 1
ATOM 592 C CA . PHE A 1 74 ? 5.673 -12.281 -2.298 1.00 97.25 74 PHE A CA 1
ATOM 593 C C . PHE A 1 74 ? 6.945 -11.539 -1.869 1.00 97.25 74 PHE A C 1
ATOM 595 O O . PHE A 1 74 ? 8.054 -11.963 -2.203 1.00 97.25 74 PHE A O 1
ATOM 602 N N . ASN A 1 75 ? 6.802 -10.465 -1.082 1.00 98.06 75 ASN A N 1
ATOM 603 C CA . ASN A 1 75 ? 7.946 -9.744 -0.524 1.00 98.06 75 ASN A CA 1
ATOM 604 C C . ASN A 1 75 ? 8.089 -9.920 1.000 1.00 98.06 75 ASN A C 1
ATOM 606 O O . ASN A 1 75 ? 7.461 -9.190 1.766 1.00 98.06 75 ASN A O 1
ATOM 610 N N . PRO A 1 76 ? 8.972 -10.811 1.491 1.00 97.69 76 PRO A N 1
ATOM 611 C CA . PRO A 1 76 ? 9.119 -11.046 2.928 1.00 97.69 76 PRO A CA 1
ATOM 612 C C . PRO A 1 76 ? 9.585 -9.815 3.721 1.00 97.69 76 PRO A C 1
ATOM 614 O O . PRO A 1 76 ? 9.385 -9.783 4.932 1.00 97.69 76 PRO A O 1
ATOM 617 N N . GLN A 1 77 ? 10.172 -8.804 3.065 1.00 98.25 77 GLN A N 1
ATOM 618 C CA . GLN A 1 77 ? 10.643 -7.580 3.725 1.00 98.25 77 GLN A CA 1
ATOM 619 C C . GLN A 1 77 ? 9.482 -6.734 4.270 1.00 98.25 77 GLN A C 1
ATOM 621 O O . GLN A 1 77 ? 9.620 -6.095 5.308 1.00 98.25 77 GLN A O 1
ATOM 626 N N . THR A 1 78 ? 8.320 -6.761 3.610 1.00 98.31 78 THR A N 1
ATOM 627 C CA . THR A 1 78 ? 7.180 -5.889 3.937 1.00 98.31 78 THR A CA 1
ATOM 628 C C . THR A 1 78 ? 6.048 -6.634 4.646 1.00 98.31 78 THR A C 1
ATOM 630 O O . THR A 1 78 ? 5.373 -6.059 5.499 1.00 98.31 78 THR A O 1
ATOM 633 N N . LEU A 1 79 ? 5.843 -7.926 4.361 1.00 98.06 79 LEU A N 1
ATOM 634 C CA . LEU A 1 79 ? 4.608 -8.638 4.728 1.00 98.06 79 LEU A CA 1
ATOM 635 C C . LEU A 1 79 ? 4.335 -8.731 6.234 1.00 98.06 79 LEU A C 1
ATOM 637 O O . LEU A 1 79 ? 3.179 -8.632 6.649 1.00 98.06 79 LEU A O 1
ATOM 641 N N . LYS A 1 80 ? 5.373 -8.873 7.070 1.00 98.00 80 LYS A N 1
ATOM 642 C CA . LYS A 1 80 ? 5.205 -8.860 8.535 1.00 98.00 80 LYS A CA 1
ATOM 643 C C . LYS A 1 80 ? 4.653 -7.516 9.019 1.00 98.00 80 LYS A C 1
ATOM 645 O O . LYS A 1 80 ? 3.788 -7.485 9.891 1.00 98.00 80 LYS A O 1
ATOM 650 N N . HIS A 1 81 ? 5.147 -6.421 8.446 1.00 98.44 81 HIS A N 1
ATOM 651 C CA . HIS A 1 81 ? 4.725 -5.070 8.797 1.00 98.44 81 HIS A CA 1
ATOM 652 C C . HIS A 1 81 ? 3.332 -4.761 8.252 1.00 98.44 81 HIS A C 1
ATOM 654 O O . HIS A 1 81 ? 2.512 -4.230 8.991 1.00 98.44 81 HIS A O 1
ATOM 660 N N . VAL A 1 82 ? 3.022 -5.187 7.023 1.00 98.69 82 VAL A N 1
ATOM 661 C CA . VAL A 1 82 ? 1.667 -5.066 6.462 1.00 98.69 82 VAL A CA 1
ATOM 662 C C . VAL A 1 82 ? 0.643 -5.771 7.351 1.00 98.69 82 VAL A C 1
ATOM 664 O O . VAL A 1 82 ? -0.358 -5.164 7.714 1.00 98.69 82 VAL A O 1
ATOM 667 N N . ARG A 1 83 ? 0.908 -7.018 7.767 1.00 98.62 83 ARG A N 1
ATOM 668 C CA . ARG A 1 83 ? 0.011 -7.749 8.677 1.00 98.62 83 ARG A CA 1
ATOM 6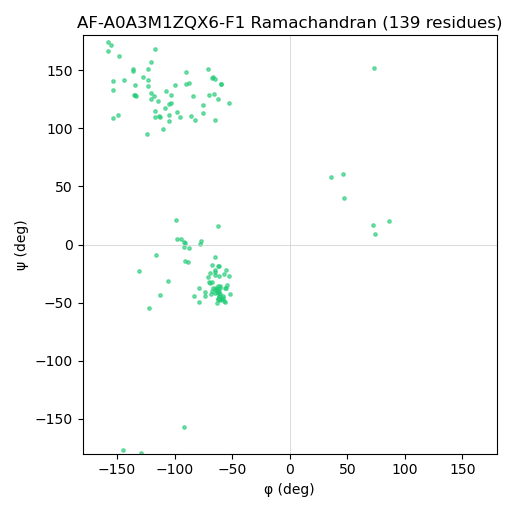69 C C . ARG A 1 83 ? -0.202 -6.998 9.992 1.00 98.62 83 ARG A C 1
ATOM 671 O O . ARG A 1 83 ? -1.337 -6.860 10.430 1.00 98.62 83 ARG A O 1
ATOM 678 N N . ARG A 1 84 ? 0.874 -6.485 10.597 1.00 98.62 84 ARG A N 1
ATOM 679 C CA . ARG A 1 84 ? 0.789 -5.702 11.837 1.00 98.62 84 ARG A CA 1
ATOM 680 C C . ARG A 1 84 ? -0.050 -4.437 11.650 1.00 98.62 84 ARG A C 1
ATOM 682 O O . ARG A 1 84 ? -0.868 -4.130 12.507 1.00 98.62 84 ARG A O 1
ATOM 689 N N . LEU A 1 85 ? 0.119 -3.734 10.532 1.00 98.69 85 LEU A N 1
ATOM 690 C CA . LEU A 1 85 ? -0.678 -2.550 10.219 1.00 98.69 85 LEU A CA 1
ATOM 691 C C . LEU A 1 85 ? -2.147 -2.910 9.987 1.00 98.69 85 LEU A C 1
ATOM 693 O O . LEU A 1 85 ? -3.011 -2.189 10.461 1.00 98.69 85 LEU A O 1
ATOM 697 N N . TYR A 1 86 ? -2.459 -4.042 9.354 1.00 98.69 86 TYR A N 1
ATOM 698 C CA . TYR A 1 86 ? -3.846 -4.510 9.242 1.00 98.69 86 TYR A CA 1
ATOM 699 C C . TYR A 1 86 ? -4.469 -4.803 10.610 1.00 98.69 86 TYR A C 1
ATOM 701 O O . TYR A 1 86 ? -5.631 -4.479 10.816 1.00 98.69 86 TYR A O 1
ATOM 709 N N . GLU A 1 87 ? -3.714 -5.382 11.547 1.00 98.56 87 GLU A N 1
ATOM 710 C CA . GLU A 1 87 ? -4.177 -5.648 12.918 1.00 98.56 87 GLU A CA 1
ATOM 711 C C . GLU A 1 87 ? -4.382 -4.350 13.718 1.00 98.56 87 GLU A C 1
ATOM 713 O O . GLU A 1 87 ? -5.372 -4.215 14.429 1.00 98.56 87 GLU A O 1
ATOM 718 N N . GLN A 1 88 ? -3.461 -3.390 13.594 1.00 98.31 88 GLN A N 1
ATOM 719 C CA . GLN A 1 88 ? -3.506 -2.114 14.319 1.00 98.31 88 GLN A CA 1
ATOM 720 C C . GLN A 1 88 ? -4.572 -1.166 13.770 1.00 98.31 88 GLN A C 1
ATOM 722 O O . GLN A 1 88 ? -5.297 -0.535 14.534 1.00 98.31 88 GLN A O 1
ATOM 727 N N . ILE A 1 89 ? -4.641 -1.055 12.445 1.00 98.50 89 ILE A N 1
ATOM 728 C CA . ILE A 1 89 ? -5.578 -0.180 11.751 1.00 98.50 89 ILE A CA 1
ATOM 729 C C . ILE A 1 89 ? -6.951 -0.840 11.726 1.00 98.50 89 ILE A C 1
ATOM 731 O O . ILE A 1 89 ? -7.925 -0.134 11.884 1.00 98.50 89 ILE A O 1
ATOM 735 N N . ALA A 1 90 ? -7.076 -2.160 11.564 1.00 98.25 90 ALA A N 1
ATOM 736 C CA . ALA A 1 90 ? -8.368 -2.841 11.411 1.00 98.25 90 ALA A CA 1
ATOM 737 C C . ALA A 1 90 ? -9.298 -2.123 10.398 1.00 98.25 90 ALA A C 1
ATOM 739 O O . ALA A 1 90 ? -10.348 -1.606 10.784 1.00 98.25 90 ALA A O 1
ATOM 740 N N . PRO A 1 91 ? -8.882 -1.992 9.121 1.00 98.62 91 PRO A N 1
ATOM 741 C CA . PRO A 1 91 ? -9.627 -1.219 8.132 1.00 98.62 91 PRO A CA 1
ATOM 742 C C . PRO A 1 91 ? -10.930 -1.911 7.713 1.00 98.62 91 PRO A C 1
ATOM 744 O O . PRO A 1 91 ? -10.991 -3.134 7.639 1.00 98.62 91 PRO A O 1
ATOM 747 N N . ASP A 1 92 ? -11.936 -1.126 7.330 1.00 98.75 92 ASP A N 1
ATOM 748 C CA . ASP A 1 92 ? -13.177 -1.640 6.735 1.00 98.75 92 ASP A CA 1
ATOM 749 C C . ASP A 1 92 ? -12.940 -2.177 5.312 1.00 98.75 92 ASP A C 1
ATOM 751 O O . ASP A 1 92 ? -13.660 -3.052 4.834 1.00 98.75 92 ASP A O 1
ATOM 755 N N . VAL A 1 93 ? -11.939 -1.633 4.608 1.00 98.69 93 VAL A N 1
ATOM 756 C CA . VAL A 1 93 ? -11.547 -2.057 3.259 1.00 98.69 93 VAL A CA 1
ATOM 757 C C . VAL A 1 93 ? -10.070 -1.764 2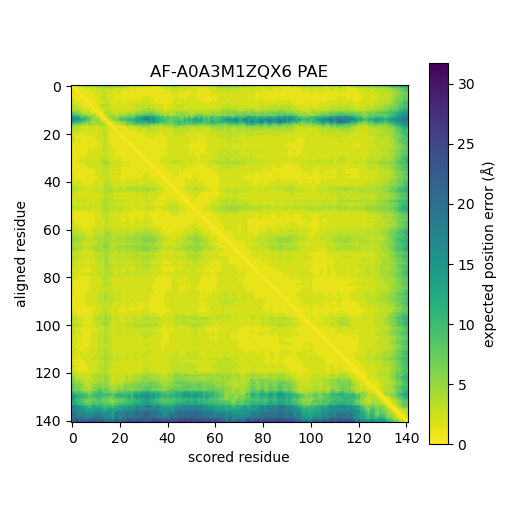.993 1.00 98.69 93 VAL A C 1
ATOM 759 O O . VAL A 1 93 ? -9.542 -0.713 3.368 1.00 98.69 93 VAL A O 1
ATOM 762 N N . VAL A 1 94 ? -9.408 -2.691 2.301 1.00 98.75 94 VAL A N 1
ATOM 763 C CA . VAL A 1 94 ? -8.048 -2.531 1.776 1.00 98.75 94 VAL A CA 1
ATOM 764 C C . VAL A 1 94 ? -8.121 -2.297 0.271 1.00 98.75 94 VAL A C 1
ATOM 766 O O . VAL A 1 94 ? -8.607 -3.150 -0.465 1.00 98.75 94 VAL A O 1
ATOM 769 N N . ASN A 1 95 ? -7.611 -1.169 -0.213 1.00 98.50 95 ASN A N 1
ATOM 770 C CA . ASN A 1 95 ? -7.600 -0.840 -1.635 1.00 98.50 95 ASN A CA 1
ATOM 771 C C . ASN A 1 95 ? -6.161 -0.723 -2.155 1.00 98.50 95 ASN A C 1
ATOM 773 O O . ASN A 1 95 ? -5.428 0.199 -1.795 1.00 98.50 95 ASN A O 1
ATOM 777 N N . GLY A 1 96 ? -5.745 -1.683 -2.980 1.00 97.88 96 GLY A N 1
ATOM 778 C CA . GLY A 1 96 ? -4.386 -1.754 -3.507 1.00 97.88 96 GLY A CA 1
ATOM 779 C C . GLY A 1 96 ? -4.255 -1.217 -4.928 1.00 97.88 96 GLY A C 1
ATOM 780 O O . GLY A 1 96 ? -5.047 -1.531 -5.817 1.00 97.88 96 GLY A O 1
ATOM 781 N N . HIS A 1 97 ? -3.187 -0.456 -5.133 1.00 96.50 97 HIS A N 1
ATOM 782 C CA . HIS A 1 97 ? -2.784 0.175 -6.381 1.00 96.50 97 HIS A CA 1
ATOM 783 C C . HIS A 1 97 ? -1.284 -0.056 -6.568 1.00 96.50 97 HIS A C 1
ATOM 785 O O . HIS A 1 97 ? -0.549 0.062 -5.600 1.00 96.50 97 HIS A O 1
ATOM 791 N N . ASN A 1 98 ? -0.810 -0.401 -7.769 1.00 93.81 98 ASN A N 1
ATOM 792 C CA . ASN A 1 98 ? 0.625 -0.549 -8.081 1.00 93.81 98 ASN A CA 1
ATOM 793 C C . ASN A 1 98 ? 1.476 -1.124 -6.928 1.00 93.81 98 ASN A C 1
ATOM 795 O O . ASN A 1 98 ? 2.405 -0.484 -6.445 1.00 93.81 98 ASN A O 1
ATOM 799 N N . ILE A 1 99 ? 1.112 -2.324 -6.470 1.00 94.81 99 ILE A N 1
ATOM 800 C CA . ILE A 1 99 ? 1.788 -3.070 -5.393 1.00 94.81 99 ILE A CA 1
ATOM 801 C C . ILE A 1 99 ? 2.739 -4.141 -5.944 1.00 94.81 99 ILE A C 1
ATOM 803 O O . ILE A 1 99 ? 3.028 -5.139 -5.288 1.00 94.81 99 ILE A O 1
ATOM 807 N N . HIS A 1 100 ? 3.159 -3.994 -7.198 1.00 92.81 100 HIS A N 1
ATOM 808 C CA . HIS A 1 100 ? 3.853 -5.035 -7.949 1.00 92.81 100 HIS A CA 1
ATOM 809 C C . HIS A 1 100 ? 5.377 -4.965 -7.841 1.00 92.81 100 HIS A C 1
ATOM 811 O O . HIS A 1 100 ? 6.038 -5.835 -8.388 1.00 92.81 100 HIS A O 1
ATOM 817 N N . ALA A 1 101 ? 5.942 -3.983 -7.143 1.00 92.44 101 ALA A N 1
ATOM 818 C CA . ALA A 1 101 ? 7.375 -3.840 -6.928 1.00 92.44 101 ALA A CA 1
ATOM 819 C C . ALA A 1 101 ? 7.774 -4.040 -5.465 1.00 92.44 101 ALA A C 1
ATOM 821 O O . ALA A 1 101 ? 8.755 -4.724 -5.199 1.00 92.44 101 ALA A O 1
ATOM 822 N N . HIS A 1 102 ? 7.058 -3.494 -4.488 1.00 96.19 102 HIS A N 1
ATOM 823 C CA . HIS A 1 102 ? 7.535 -3.517 -3.102 1.00 96.19 102 HIS A CA 1
ATOM 824 C C . HIS A 1 102 ? 6.560 -4.205 -2.146 1.00 96.19 102 HIS A C 1
ATOM 826 O O . HIS A 1 102 ? 6.938 -5.151 -1.459 1.00 96.19 102 HIS A O 1
ATOM 832 N N . LEU A 1 103 ? 5.305 -3.783 -2.086 1.00 97.44 103 LEU A N 1
ATOM 833 C CA . LEU A 1 103 ? 4.340 -4.314 -1.126 1.00 97.44 103 LEU A CA 1
ATOM 834 C C . LEU A 1 103 ? 3.941 -5.758 -1.447 1.00 97.44 103 LEU A C 1
ATOM 836 O O . LEU A 1 103 ? 3.792 -6.552 -0.521 1.00 97.44 103 LEU A O 1
ATOM 840 N N . SER A 1 104 ? 3.906 -6.125 -2.729 1.00 96.94 104 SER A N 1
ATOM 841 C CA . SER A 1 104 ? 3.533 -7.432 -3.286 1.00 96.94 104 SER A CA 1
ATOM 842 C C . SER A 1 104 ? 2.036 -7.757 -3.244 1.00 96.94 104 SER A C 1
ATOM 844 O O . SER A 1 104 ? 1.301 -7.337 -2.348 1.00 96.94 104 SER A O 1
ATOM 846 N N . TYR A 1 105 ? 1.582 -8.582 -4.189 1.00 96.94 105 TYR A N 1
ATOM 847 C CA . TYR A 1 105 ? 0.198 -9.063 -4.265 1.00 96.94 105 TYR A CA 1
ATOM 848 C C . TYR A 1 105 ? -0.202 -9.952 -3.080 1.00 96.94 105 TYR A C 1
ATOM 850 O O . TYR A 1 105 ? -1.388 -10.054 -2.761 1.00 96.94 105 TYR A O 1
ATOM 858 N N . TYR A 1 106 ? 0.760 -10.558 -2.372 1.00 98.00 106 TYR A N 1
ATOM 859 C CA . TYR A 1 106 ? 0.468 -11.363 -1.181 1.00 98.00 106 TYR A CA 1
ATOM 860 C C . TYR A 1 106 ? -0.191 -10.558 -0.054 1.00 98.00 106 TYR A C 1
ATOM 862 O O . TYR A 1 106 ? -0.840 -11.139 0.814 1.00 98.00 106 TYR A O 1
ATOM 870 N N . THR A 1 107 ? -0.090 -9.227 -0.070 1.00 98.38 107 THR A N 1
ATOM 871 C CA . THR A 1 107 ? -0.826 -8.354 0.859 1.00 98.38 107 THR A CA 1
ATOM 872 C C . THR A 1 107 ? -2.336 -8.599 0.806 1.00 98.38 107 THR A C 1
ATOM 874 O O . THR A 1 107 ? -2.972 -8.693 1.854 1.00 98.38 107 THR A O 1
ATOM 877 N N . PHE A 1 108 ? -2.902 -8.873 -0.374 1.00 98.12 108 PHE A N 1
ATOM 878 C CA . PHE A 1 108 ? -4.306 -9.272 -0.500 1.00 98.12 108 PHE A CA 1
ATOM 879 C C . PHE A 1 108 ? -4.593 -10.661 0.068 1.00 98.12 108 PHE A C 1
ATOM 881 O O . PHE A 1 108 ? -5.662 -10.884 0.627 1.00 98.12 108 PHE A O 1
ATOM 888 N N . THR A 1 109 ? -3.637 -11.592 -0.015 1.00 98.31 109 THR A N 1
ATOM 889 C CA . THR A 1 109 ? -3.774 -12.903 0.641 1.00 98.31 109 THR A CA 1
ATOM 890 C C . THR A 1 109 ? -3.815 -12.748 2.162 1.00 98.31 109 THR A C 1
ATOM 892 O O . THR A 1 109 ? -4.587 -13.437 2.828 1.00 98.31 109 THR A O 1
ATOM 895 N N . ILE A 1 110 ? -3.018 -11.830 2.722 1.00 98.56 110 ILE A N 1
ATOM 896 C CA . ILE A 1 110 ? -3.059 -11.495 4.152 1.00 98.56 110 ILE A CA 1
ATOM 897 C C . ILE A 1 110 ? -4.421 -10.894 4.511 1.00 98.56 110 ILE A C 1
ATOM 899 O O . ILE A 1 11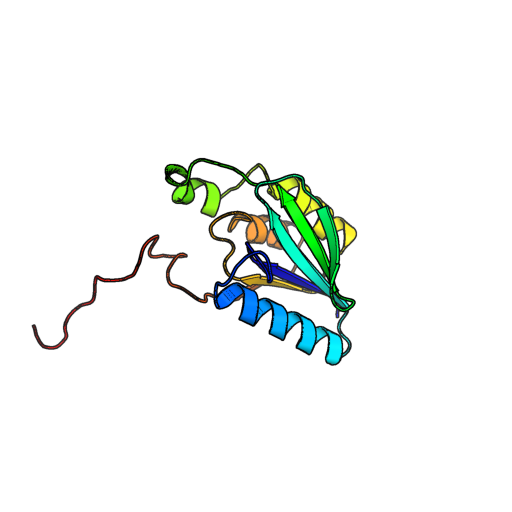0 ? -5.059 -11.392 5.434 1.00 98.56 110 ILE A O 1
ATOM 903 N N . ALA A 1 111 ? -4.890 -9.894 3.758 1.00 98.50 111 ALA A N 1
ATOM 904 C CA . ALA A 1 111 ? -6.187 -9.254 3.983 1.00 98.50 111 ALA A CA 1
ATOM 905 C C . ALA A 1 111 ? -7.340 -10.273 3.954 1.00 98.50 111 ALA A C 1
ATOM 907 O O . ALA A 1 111 ? -8.110 -10.361 4.907 1.00 98.50 111 ALA A O 1
ATOM 908 N N . HIS A 1 112 ? -7.385 -11.124 2.924 1.00 98.31 112 HIS A N 1
ATOM 909 C CA . HIS A 1 112 ? -8.385 -12.184 2.790 1.00 98.31 112 HIS A CA 1
ATOM 9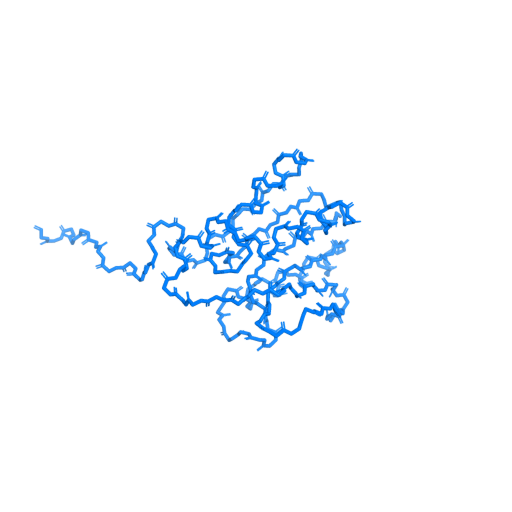10 C C . HIS A 1 112 ? -8.372 -13.156 3.980 1.00 98.31 112 HIS A C 1
ATOM 912 O O . HIS A 1 112 ? -9.421 -13.48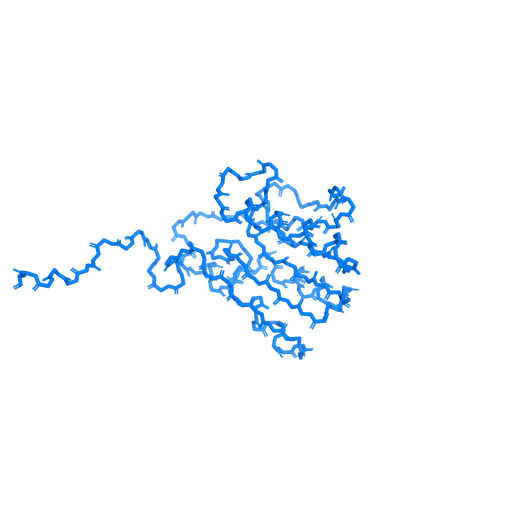1 4.529 1.00 98.31 112 HIS A O 1
ATOM 918 N N . ARG A 1 113 ? -7.188 -13.594 4.435 1.00 98.38 113 ARG A N 1
ATOM 919 C CA . ARG A 1 113 ? -7.062 -14.469 5.620 1.00 98.38 113 ARG A CA 1
ATOM 920 C C . ARG A 1 113 ? -7.518 -13.804 6.918 1.00 98.38 113 ARG A C 1
ATOM 922 O O . ARG A 1 113 ? -7.852 -14.510 7.862 1.00 98.38 113 ARG A O 1
ATOM 929 N N . MET A 1 114 ? -7.505 -12.477 6.968 1.00 98.31 114 MET A N 1
ATOM 930 C CA . MET A 1 114 ? -7.991 -11.686 8.097 1.00 98.31 114 MET A CA 1
ATOM 931 C C . MET A 1 114 ? -9.473 -11.305 7.960 1.00 98.31 114 MET A C 1
ATOM 933 O O . MET A 1 114 ? -9.994 -10.612 8.826 1.00 98.31 114 MET A O 1
ATOM 937 N N . GLY A 1 115 ? -10.155 -11.741 6.894 1.00 98.25 115 GLY A N 1
ATOM 938 C CA . GLY A 1 115 ? -11.553 -11.392 6.634 1.00 98.25 115 GLY A CA 1
ATOM 939 C C . GLY A 1 115 ? -11.762 -9.945 6.179 1.00 98.25 115 GLY A C 1
ATOM 940 O O . GLY A 1 115 ? -12.884 -9.452 6.239 1.00 98.25 115 GLY A O 1
ATOM 941 N N . LEU A 1 116 ? -10.704 -9.259 5.732 1.00 98.56 116 LEU A N 1
ATOM 942 C CA . LEU A 1 116 ? -10.775 -7.871 5.281 1.00 98.56 116 LEU A CA 1
ATOM 943 C C . LEU A 1 116 ? -11.217 -7.805 3.809 1.00 98.56 116 LEU A C 1
ATOM 945 O O . LEU A 1 116 ? -10.578 -8.444 2.964 1.00 98.56 116 LEU A O 1
ATOM 949 N N . PRO A 1 117 ? -12.255 -7.017 3.470 1.00 98.50 117 PRO A N 1
ATOM 950 C CA . PRO A 1 117 ? -12.625 -6.748 2.085 1.00 98.50 117 PRO A CA 1
ATOM 951 C C . PRO A 1 117 ? -11.480 -6.086 1.314 1.00 98.50 117 PRO A C 1
ATOM 953 O O . PRO A 1 117 ? -10.816 -5.178 1.824 1.00 98.50 117 PRO A O 1
ATOM 956 N N . THR A 1 118 ? -11.261 -6.513 0.070 1.00 98.19 118 THR A N 1
ATOM 957 C CA . THR A 1 118 ? -10.188 -5.994 -0.784 1.00 98.19 118 THR A CA 1
ATOM 958 C C . THR A 1 118 ? -10.720 -5.432 -2.097 1.00 98.19 118 THR A C 1
ATOM 960 O O . THR A 1 118 ? -11.626 -5.984 -2.718 1.00 98.19 118 THR A O 1
ATOM 963 N N . VAL A 1 119 ? -10.119 -4.332 -2.542 1.00 98.00 119 VAL A N 1
ATOM 964 C CA . VAL A 1 119 ? -10.301 -3.746 -3.871 1.00 98.00 119 VAL A CA 1
ATOM 965 C C . VAL A 1 119 ? -8.929 -3.664 -4.530 1.00 98.00 119 VAL A C 1
ATOM 967 O O . VAL A 1 119 ? -7.948 -3.279 -3.894 1.00 98.00 119 VAL A O 1
ATOM 970 N N . PHE A 1 120 ? -8.845 -4.037 -5.804 1.00 96.81 120 PHE A N 1
ATOM 971 C CA . PHE A 1 120 ? -7.627 -3.896 -6.591 1.00 96.81 120 PHE A CA 1
ATOM 972 C C . PHE A 1 120 ? -7.885 -3.008 -7.804 1.00 96.81 120 PHE A C 1
ATOM 974 O O . PHE A 1 120 ? -8.775 -3.282 -8.606 1.00 96.81 120 PHE A O 1
ATOM 981 N N . ASN A 1 121 ? -7.080 -1.958 -7.941 1.00 94.44 121 ASN A N 1
ATOM 982 C CA . ASN A 1 121 ? -7.132 -1.024 -9.057 1.00 94.44 121 ASN A CA 1
ATOM 983 C C . ASN A 1 121 ? -5.847 -1.145 -9.884 1.00 94.44 121 ASN A C 1
ATOM 985 O O . ASN A 1 121 ? -4.766 -0.742 -9.444 1.00 94.44 121 ASN A O 1
ATOM 989 N N . SER A 1 122 ? -5.974 -1.687 -11.096 1.00 91.19 122 SER A N 1
ATOM 990 C CA . SER A 1 122 ? -4.853 -1.849 -12.024 1.00 91.19 122 SER A CA 1
ATOM 991 C C . SER A 1 122 ? -4.650 -0.578 -12.847 1.00 91.19 122 SER A C 1
ATOM 993 O O . SER A 1 122 ? -5.473 -0.265 -13.704 1.00 91.19 122 SER A O 1
ATOM 995 N N . HIS A 1 123 ? -3.550 0.145 -12.614 1.00 89.69 123 HIS A N 1
ATOM 996 C CA . HIS A 1 123 ? -3.190 1.338 -13.406 1.00 89.69 123 HIS A CA 1
ATOM 997 C C . HIS A 1 123 ? -2.303 1.020 -14.609 1.00 89.69 123 HIS A C 1
ATOM 999 O O . HIS A 1 123 ? -2.111 1.851 -15.495 1.00 89.69 123 HIS A O 1
ATOM 1005 N N . ASP A 1 124 ? -1.743 -0.181 -14.635 1.00 88.12 124 ASP A N 1
ATOM 1006 C CA . ASP A 1 124 ? -0.907 -0.684 -15.708 1.00 88.12 124 ASP A CA 1
ATOM 1007 C C . ASP A 1 124 ? -1.141 -2.186 -15.905 1.00 88.12 124 ASP A C 1
ATOM 1009 O O . ASP A 1 124 ? -2.021 -2.801 -15.297 1.00 88.12 124 ASP A O 1
ATOM 1013 N N . VAL A 1 125 ? -0.372 -2.760 -16.822 1.00 88.50 125 VAL A N 1
ATOM 1014 C CA . VAL A 1 125 ? -0.467 -4.163 -17.228 1.00 88.50 125 VAL A CA 1
ATOM 1015 C C . VAL A 1 125 ? 0.450 -5.080 -16.418 1.00 88.50 125 VAL A C 1
ATOM 1017 O O . VAL A 1 125 ? 0.458 -6.280 -16.669 1.00 88.50 125 VAL A O 1
ATOM 1020 N N . MET A 1 126 ? 1.188 -4.566 -15.425 1.00 87.81 126 MET A N 1
ATOM 1021 C CA . MET A 1 126 ? 2.151 -5.351 -14.642 1.00 87.81 126 MET A CA 1
ATOM 1022 C C . MET A 1 126 ? 1.579 -6.587 -13.928 1.00 87.81 126 MET A C 1
ATOM 1024 O O . MET A 1 126 ? 2.360 -7.516 -13.714 1.00 87.81 126 MET A O 1
ATOM 1028 N N . PRO A 1 127 ? 0.276 -6.682 -13.578 1.00 86.81 127 PRO A N 1
ATOM 1029 C CA . PRO A 1 127 ? -0.275 -7.922 -13.027 1.00 86.81 127 PRO A CA 1
ATOM 1030 C C . PRO A 1 127 ? -0.186 -9.133 -13.958 1.00 86.81 127 PRO A C 1
ATOM 1032 O O . PRO A 1 127 ? -0.156 -10.259 -13.473 1.00 86.81 127 PRO A O 1
ATOM 1035 N N . PHE A 1 128 ? -0.161 -8.923 -15.278 1.00 84.19 128 PHE A N 1
ATOM 1036 C CA . PHE A 1 128 ? -0.181 -10.017 -16.260 1.00 84.19 128 PHE A CA 1
ATOM 1037 C C . PHE A 1 128 ? 0.898 -9.898 -17.344 1.00 84.19 128 PHE A C 1
ATOM 1039 O O . PHE A 1 128 ? 1.300 -10.894 -17.938 1.00 84.19 128 PHE A O 1
ATOM 1046 N N . ALA A 1 129 ? 1.403 -8.695 -17.588 1.00 81.69 129 ALA A N 1
ATOM 1047 C CA . ALA A 1 129 ? 2.511 -8.405 -18.475 1.00 81.69 129 ALA A CA 1
ATOM 1048 C C . ALA A 1 129 ? 3.572 -7.654 -17.665 1.00 81.69 129 ALA A C 1
ATOM 1050 O O . ALA A 1 129 ? 3.519 -6.437 -17.531 1.00 81.69 129 ALA A O 1
ATOM 1051 N N . TYR A 1 130 ? 4.557 -8.389 -17.138 1.00 75.69 130 TYR A N 1
ATOM 1052 C CA . TYR A 1 130 ? 5.694 -7.899 -16.332 1.00 75.69 130 TYR A CA 1
ATOM 1053 C C . TYR A 1 130 ? 6.637 -6.914 -17.067 1.00 75.69 130 TYR A C 1
ATOM 1055 O O . TYR A 1 130 ? 7.784 -6.713 -16.667 1.00 75.69 130 TYR A O 1
ATOM 1063 N N . ASN A 1 131 ? 6.188 -6.347 -18.185 1.00 75.56 131 ASN A N 1
ATOM 1064 C CA . ASN A 1 131 ? 6.852 -5.336 -18.988 1.00 75.56 131 ASN A CA 1
ATOM 1065 C C . ASN A 1 131 ? 5.791 -4.589 -19.818 1.00 75.56 131 ASN A C 1
ATOM 1067 O O . ASN A 1 131 ? 4.624 -4.975 -19.877 1.00 75.56 131 ASN A O 1
ATOM 1071 N N . ARG A 1 132 ? 6.201 -3.538 -20.530 1.00 79.00 132 ARG A N 1
ATOM 1072 C CA . ARG A 1 132 ? 5.338 -2.812 -21.463 1.00 79.00 132 ARG A CA 1
ATOM 1073 C C . ARG A 1 132 ? 4.688 -3.780 -22.456 1.00 79.00 132 ARG A C 1
ATOM 1075 O O . ARG A 1 132 ? 5.385 -4.433 -23.234 1.00 79.00 132 ARG A O 1
ATOM 1082 N N . LEU A 1 133 ? 3.357 -3.801 -22.479 1.00 82.75 133 LEU A N 1
ATOM 1083 C CA . LEU A 1 133 ? 2.598 -4.566 -23.460 1.00 82.75 133 LEU A CA 1
ATOM 1084 C C . LEU A 1 133 ? 2.852 -3.988 -24.859 1.00 82.75 133 LEU A C 1
ATOM 1086 O O . LEU A 1 133 ? 2.418 -2.885 -25.184 1.00 82.75 133 LEU A O 1
ATOM 1090 N N . ARG A 1 134 ? 3.619 -4.725 -25.665 1.00 82.75 134 ARG A N 1
ATOM 1091 C CA . ARG A 1 134 ? 3.908 -4.414 -27.078 1.00 82.75 134 ARG A CA 1
ATOM 1092 C C . ARG A 1 134 ? 3.353 -5.464 -28.039 1.00 82.75 134 ARG A C 1
ATOM 1094 O O . ARG A 1 134 ? 3.392 -5.261 -29.246 1.00 82.75 134 ARG A O 1
ATOM 1101 N N . HIS A 1 135 ? 2.857 -6.577 -27.507 1.00 76.62 135 HIS A N 1
ATOM 1102 C CA . HIS A 1 135 ? 2.313 -7.681 -28.282 1.00 76.62 135 HIS A CA 1
ATOM 1103 C C . HIS A 1 135 ? 0.799 -7.511 -28.368 1.00 76.62 135 HIS A C 1
ATOM 1105 O O . HIS A 1 135 ? 0.100 -7.645 -27.368 1.00 76.62 135 HIS A O 1
ATOM 1111 N N . PHE A 1 136 ? 0.312 -7.180 -29.558 1.00 81.12 136 PHE A N 1
ATOM 1112 C CA . PHE A 1 136 ? -1.106 -7.118 -29.882 1.00 81.12 136 PHE A CA 1
ATOM 1113 C C . PHE A 1 136 ? -1.321 -7.778 -31.242 1.00 81.12 136 PHE A C 1
ATOM 1115 O O . PHE A 1 136 ? -0.433 -7.757 -32.097 1.00 81.12 136 PHE A O 1
ATOM 1122 N N . VAL A 1 137 ? -2.492 -8.378 -31.437 1.00 81.69 137 VAL A N 1
ATOM 1123 C CA . VAL A 1 137 ? -2.903 -8.854 -32.758 1.00 81.69 137 VAL A CA 1
ATOM 1124 C C . VAL A 1 137 ? -3.295 -7.623 -33.562 1.00 81.69 137 VAL A C 1
ATOM 1126 O O . VAL A 1 137 ? -4.167 -6.866 -33.142 1.00 81.69 137 VAL A O 1
ATOM 1129 N N . ASN A 1 138 ? -2.619 -7.386 -34.684 1.00 79.88 138 ASN A N 1
ATOM 1130 C CA . ASN A 1 138 ? -3.033 -6.346 -35.613 1.00 79.88 138 ASN A CA 1
ATOM 1131 C C . ASN A 1 138 ? -4.260 -6.867 -36.376 1.00 79.88 138 ASN A C 1
ATOM 1133 O O . ASN A 1 138 ? -4.092 -7.788 -37.160 1.00 79.88 138 ASN A O 1
ATOM 1137 N N . PRO A 1 139 ? -5.465 -6.299 -36.206 1.00 79.50 139 PRO A N 1
ATOM 1138 C CA . PRO A 1 139 ? -6.662 -6.799 -36.884 1.00 79.50 139 PRO A CA 1
ATOM 1139 C C . PRO A 1 139 ? -6.607 -6.662 -38.418 1.00 79.50 139 PRO A C 1
ATOM 1141 O O . PRO A 1 139 ? -7.459 -7.213 -39.106 1.00 79.50 139 PRO A O 1
ATOM 1144 N N . ALA A 1 140 ? -5.626 -5.929 -38.956 1.00 84.88 140 ALA A N 1
ATOM 1145 C CA . ALA A 1 140 ? -5.389 -5.760 -40.387 1.00 84.88 140 ALA A CA 1
ATOM 1146 C C . ALA A 1 140 ? -4.295 -6.688 -40.968 1.00 84.88 140 ALA A C 1
ATOM 1148 O O . ALA A 1 140 ? -3.933 -6.521 -42.133 1.00 84.88 140 ALA A O 1
ATOM 1149 N N . ARG A 1 141 ? -3.725 -7.615 -40.183 1.00 65.12 141 ARG A N 1
ATOM 1150 C CA . ARG A 1 141 ? -2.772 -8.646 -40.639 1.00 65.12 141 ARG A CA 1
ATOM 1151 C C . ARG A 1 141 ? -3.178 -10.018 -40.127 1.00 65.12 141 ARG A C 1
ATOM 1153 O O . ARG A 1 141 ? -2.989 -10.975 -40.902 1.00 65.12 141 ARG A O 1
#

Secondary structure (DSSP, 8-state):
-EEEEE-S--TTT---HHHHHHHHHHHHHHHTT-EEEEEEEESSS-EEEEETTEEEEEEE----GGGHHHHHH--HHHHHHHHHHHHHH--SEEEEES-TTTT-THHHHHHHHTT--EEEE-SSSTTT-SS-------TT-

Solvent-accessible surface area (backbone atoms only — not comparable to full-atom values): 7878 Å² total; per-residue (Å²): 98,36,38,33,38,35,31,28,40,41,69,87,85,33,91,49,68,65,23,50,51,52,51,55,50,47,52,53,44,36,75,71,69,29,52,46,37,37,42,30,40,30,75,58,82,60,50,71,49,67,56,96,86,30,46,36,41,30,35,37,50,76,77,66,74,91,46,33,78,55,26,14,50,52,24,82,72,26,47,68,58,53,53,50,47,48,68,73,63,58,44,68,30,39,41,39,29,65,30,54,65,38,50,11,57,42,52,56,56,53,35,51,76,69,72,3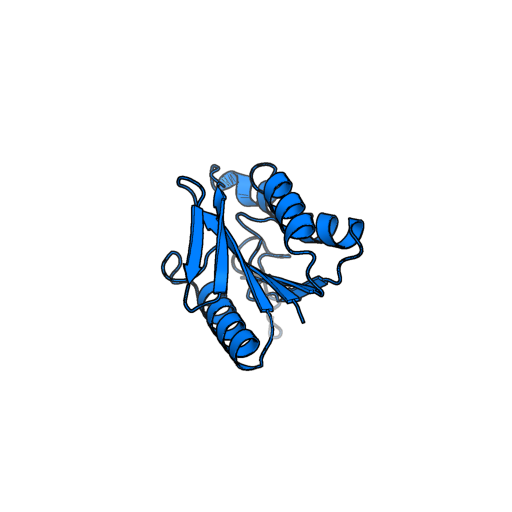4,49,76,46,79,51,79,86,64,56,57,94,83,34,89,54,85,87,79,85,73,86,60,94,91,112

Sequence (141 aa):
MRILLLNDRIPPESPGGAGQVVWRLAQGLRDAGHEVHLIAATEGEPFEEVRDGIPTYHLHSRYRPRFHAYYSLFNPQTLKHVRRLYEQIAPDVVNGHNIHAHLSYYTFTIAHRMGLPTVFNSHDVMPFAYNRLRHFVNPAR

Nearest PDB structures (foldseek):
  6n1x-assembly1_A  TM=6.653E-01  e=7.382E-05  Staphylococcus aureus subsp. aureus CN1
  7qsg-assembly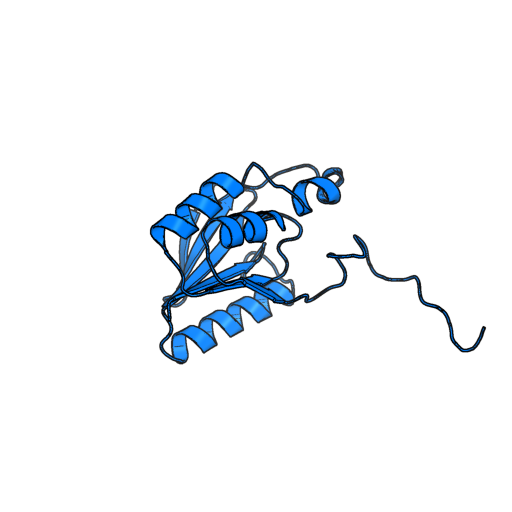1_A  TM=6.646E-01  e=3.278E-04  Mycolicibacterium hassiacum
  6puz-assembly1_A  TM=6.822E-01  e=6.032E-01  Saccharolobus solfataricus P2
  6puw-assembly1_A-2  TM=6.785E-01  e=6.436E-01  Saccharolobus solfataricus P2
  6put-assembly1_A-2  TM=6.852E-01  e=1.013E+00  Saccharolobus solfataricus P2

Foldseek 3Di:
DEEEEEAADAPPVDPDPQNVVSVVVQVVCVVVVYQYEYEYEDCDDWDWDQDPNHTYTYFHDDDDVVCLQVVQAPPPRCQVVLLVCCVVRVGQEYEYEHSSGGVHPCSVVSCVVVVHHYHYDYPDDCVPDVDPPPDDDDPVD